Protein AF-A0A948E5C1-F1 (afdb_monomer_lite)

Radius of gyration: 14.94 Å; chains: 1; bounding box: 38×29×40 Å

Structure (mmCIF, N/CA/C/O backbone):
data_AF-A0A948E5C1-F1
#
_entry.id   AF-A0A948E5C1-F1
#
loop_
_atom_site.group_PDB
_atom_site.id
_atom_site.type_symbol
_atom_site.label_atom_id
_atom_site.label_alt_id
_atom_site.label_comp_id
_atom_site.label_asym_id
_atom_site.label_entity_id
_atom_site.label_seq_id
_atom_site.pdbx_PDB_ins_code
_atom_site.Cartn_x
_atom_site.Cartn_y
_atom_site.Cartn_z
_atom_site.occupancy
_atom_site.B_iso_or_equiv
_atom_site.auth_seq_id
_atom_site.auth_comp_id
_atom_site.auth_asym_id
_atom_site.auth_atom_id
_atom_site.pdbx_PDB_model_num
ATOM 1 N N . MET A 1 1 ? -1.421 -1.514 -17.059 1.00 92.81 1 MET A N 1
ATOM 2 C CA . MET A 1 1 ? -1.001 -0.906 -15.779 1.00 92.81 1 MET A CA 1
ATOM 3 C C . MET A 1 1 ? -2.147 -1.042 -14.799 1.00 92.81 1 MET A C 1
ATOM 5 O O . MET A 1 1 ? -3.283 -0.830 -15.203 1.00 92.81 1 MET A O 1
ATOM 9 N N . PHE A 1 2 ? -1.851 -1.397 -13.555 1.00 98.06 2 PHE A N 1
ATOM 10 C CA . PHE A 1 2 ? -2.805 -1.373 -12.455 1.00 98.06 2 PHE A CA 1
ATOM 11 C C . PHE A 1 2 ? -2.458 -0.246 -11.491 1.00 98.06 2 PHE A C 1
ATOM 13 O O . PHE A 1 2 ? -1.285 0.009 -11.217 1.00 98.06 2 PHE A O 1
ATOM 20 N N . VAL A 1 3 ? -3.504 0.396 -10.982 1.00 98.50 3 VAL A N 1
ATOM 21 C CA . VAL A 1 3 ? -3.439 1.356 -9.885 1.00 98.50 3 VAL A CA 1
ATOM 22 C C . VAL A 1 3 ? -4.417 0.856 -8.839 1.00 98.50 3 VAL A C 1
ATOM 24 O O . VAL A 1 3 ? -5.593 0.664 -9.146 1.00 98.50 3 VAL A O 1
ATOM 27 N N . VAL A 1 4 ? -3.917 0.564 -7.645 1.00 98.56 4 VAL A N 1
ATOM 28 C CA . VAL A 1 4 ? -4.719 -0.009 -6.560 1.00 98.56 4 VAL A CA 1
ATOM 29 C C . VAL A 1 4 ? -4.515 0.787 -5.287 1.00 98.56 4 VAL A C 1
ATOM 31 O O . VAL A 1 4 ? -3.403 1.230 -5.000 1.00 98.56 4 VAL A O 1
ATOM 34 N N . GLU A 1 5 ? -5.578 0.935 -4.507 1.00 98.44 5 GLU A N 1
ATOM 35 C CA . GLU A 1 5 ? -5.470 1.517 -3.177 1.00 98.44 5 GLU A CA 1
ATOM 36 C C . GLU A 1 5 ? -4.865 0.501 -2.204 1.00 98.44 5 GLU A C 1
ATOM 38 O O . GLU A 1 5 ? -5.242 -0.675 -2.192 1.00 98.44 5 GLU A O 1
ATOM 43 N N . TYR A 1 6 ? -3.937 0.950 -1.364 1.00 98.62 6 TYR A N 1
ATOM 44 C CA . TYR A 1 6 ? -3.440 0.185 -0.226 1.00 98.62 6 TYR A CA 1
ATOM 45 C C . TYR A 1 6 ? -3.724 0.937 1.070 1.00 98.62 6 TYR A C 1
ATOM 47 O O . TYR A 1 6 ? -3.807 2.164 1.110 1.00 98.62 6 TYR A O 1
ATOM 55 N N . ASN A 1 7 ? -3.859 0.191 2.159 1.00 98.38 7 ASN A N 1
ATOM 56 C CA . ASN A 1 7 ? -3.997 0.780 3.477 1.00 98.38 7 ASN A CA 1
ATOM 57 C C . ASN A 1 7 ? -2.615 0.890 4.128 1.00 98.38 7 ASN A C 1
ATOM 59 O O . ASN A 1 7 ? -2.015 -0.111 4.528 1.00 98.38 7 ASN A O 1
ATOM 63 N N . SER A 1 8 ? -2.097 2.116 4.230 1.00 98.19 8 SER A N 1
ATOM 64 C CA . SER A 1 8 ? -0.762 2.366 4.778 1.00 98.19 8 SER A CA 1
ATOM 65 C C . SER A 1 8 ? -0.621 2.024 6.260 1.00 98.19 8 SER A C 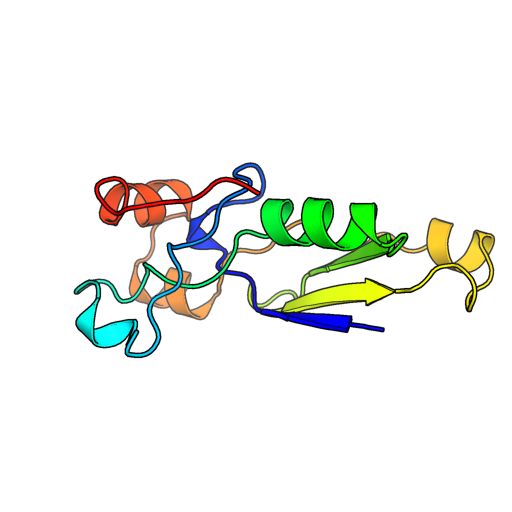1
ATOM 67 O O . SER A 1 8 ? 0.504 1.894 6.733 1.00 98.19 8 SER A O 1
ATOM 69 N N . VAL A 1 9 ? -1.731 1.864 6.994 1.00 98.19 9 VAL A N 1
ATOM 70 C CA . VAL A 1 9 ? -1.725 1.458 8.412 1.00 98.19 9 VAL A CA 1
ATOM 71 C C . VAL A 1 9 ? -0.918 0.177 8.606 1.00 98.19 9 VAL A C 1
ATOM 73 O O . VAL A 1 9 ? -0.116 0.090 9.527 1.00 98.19 9 VAL A O 1
ATOM 76 N N . TYR A 1 10 ? -1.044 -0.773 7.678 1.00 98.12 10 TYR A N 1
ATOM 77 C CA . TYR A 1 10 ? -0.352 -2.067 7.714 1.00 98.12 10 TYR A CA 1
ATOM 78 C C . TYR A 1 10 ? 1.163 -1.976 7.454 1.00 98.12 10 TYR A C 1
ATOM 80 O O . TYR A 1 10 ? 1.877 -2.978 7.476 1.00 98.12 10 TYR A O 1
ATOM 88 N N . GLY A 1 11 ? 1.673 -0.775 7.178 1.00 97.75 11 GLY A N 1
ATOM 89 C CA . GLY A 1 11 ? 3.087 -0.539 6.950 1.00 97.75 11 GLY A CA 1
ATOM 90 C C . GLY A 1 11 ? 3.652 -1.224 5.701 1.00 97.75 11 GLY A C 1
ATOM 91 O O . GLY A 1 11 ? 2.934 -1.856 4.923 1.00 97.75 11 GLY A O 1
ATOM 92 N N . PRO A 1 12 ? 4.973 -1.103 5.493 1.00 97.44 12 PRO A N 1
ATOM 93 C CA . PRO A 1 12 ? 5.638 -1.607 4.293 1.00 97.44 12 PRO A CA 1
ATOM 94 C C . PRO A 1 12 ? 5.950 -3.108 4.321 1.00 97.44 12 PRO A C 1
ATOM 96 O O . PRO A 1 12 ? 6.354 -3.660 3.298 1.00 97.44 12 PRO A O 1
ATOM 99 N N . LYS A 1 13 ? 5.841 -3.761 5.487 1.00 97.25 13 LYS A N 1
ATOM 100 C CA . LYS A 1 13 ? 6.332 -5.135 5.704 1.00 97.25 13 LYS A CA 1
ATOM 101 C C . LYS A 1 13 ? 5.224 -6.176 5.828 1.00 97.25 13 LYS A C 1
ATOM 103 O O . LYS A 1 13 ? 5.429 -7.319 5.422 1.00 97.25 13 LYS A O 1
ATOM 108 N N . GLN A 1 14 ? 4.086 -5.828 6.429 1.00 96.69 14 GLN A N 1
ATOM 109 C CA . GLN A 1 14 ? 3.023 -6.805 6.653 1.00 96.69 14 GLN A CA 1
ATOM 110 C C . GLN A 1 14 ? 2.388 -7.162 5.313 1.00 96.69 14 GLN A C 1
ATOM 112 O O . GLN A 1 14 ? 2.088 -6.283 4.514 1.00 96.69 14 GLN A O 1
ATOM 117 N N . SER A 1 15 ? 2.155 -8.446 5.062 1.00 97.75 15 SER A N 1
ATOM 118 C CA . SER A 1 15 ? 1.475 -8.928 3.857 1.00 97.75 15 SER A CA 1
ATOM 119 C C . SER A 1 15 ? 0.114 -9.483 4.256 1.00 97.75 15 SER A C 1
ATOM 121 O O . SER A 1 15 ? -0.028 -10.672 4.538 1.00 97.75 15 SER A O 1
ATOM 123 N N . VAL A 1 16 ? -0.849 -8.575 4.405 1.00 97.88 16 VAL A N 1
ATOM 124 C CA . VAL A 1 16 ? -2.151 -8.856 5.013 1.00 97.88 16 VAL A CA 1
ATOM 125 C C . VAL A 1 16 ? -3.280 -8.136 4.285 1.00 97.88 16 VAL A C 1
ATOM 127 O O . VAL A 1 16 ? -3.086 -7.094 3.656 1.00 97.88 16 VAL A O 1
ATOM 130 N N . THR A 1 17 ? -4.475 -8.690 4.417 1.00 98.31 17 THR A N 1
ATOM 131 C CA . THR A 1 17 ? -5.756 -8.070 4.085 1.00 98.31 17 THR A CA 1
ATOM 132 C C . THR A 1 17 ? -6.796 -8.455 5.136 1.00 98.31 17 THR A C 1
ATOM 134 O O . THR A 1 17 ? -6.501 -9.220 6.054 1.00 98.31 17 THR A O 1
ATOM 137 N N . ILE A 1 18 ? -7.998 -7.906 5.032 1.00 97.44 18 ILE A N 1
ATOM 138 C CA . ILE A 1 18 ? -9.141 -8.296 5.853 1.00 97.44 18 ILE A CA 1
ATOM 139 C C . ILE A 1 18 ? -9.851 -9.514 5.246 1.00 97.44 18 ILE A C 1
ATOM 141 O O . ILE A 1 18 ? -9.741 -9.780 4.048 1.00 97.44 18 ILE A O 1
ATOM 145 N N . GLU A 1 19 ? -10.598 -10.250 6.065 1.00 95.50 19 GLU A N 1
ATOM 146 C CA . GLU A 1 19 ? -11.486 -11.305 5.569 1.00 95.50 19 GLU A CA 1
ATOM 147 C C . GLU A 1 19 ? -12.568 -10.707 4.654 1.00 95.50 19 GLU A C 1
ATOM 149 O O . GLU A 1 19 ? -13.107 -9.632 4.926 1.00 95.50 19 GLU A O 1
ATOM 154 N N . TYR A 1 20 ? -12.871 -11.386 3.545 1.00 95.31 20 TYR A N 1
ATOM 155 C CA . TYR A 1 20 ? -13.905 -10.923 2.627 1.00 95.31 20 TYR A CA 1
ATOM 156 C C . TYR A 1 20 ? -15.285 -11.041 3.276 1.00 95.31 20 TYR A C 1
ATOM 158 O O . TYR A 1 20 ? -15.731 -12.133 3.622 1.00 95.31 20 TYR A O 1
ATOM 166 N N . GLU A 1 21 ? -15.989 -9.917 3.359 1.00 96.38 21 GLU A N 1
ATOM 167 C CA . GLU A 1 21 ? -17.378 -9.856 3.796 1.00 96.38 21 GLU A CA 1
ATOM 168 C C . GLU A 1 21 ? -18.198 -9.060 2.758 1.00 96.38 21 GLU A C 1
ATOM 1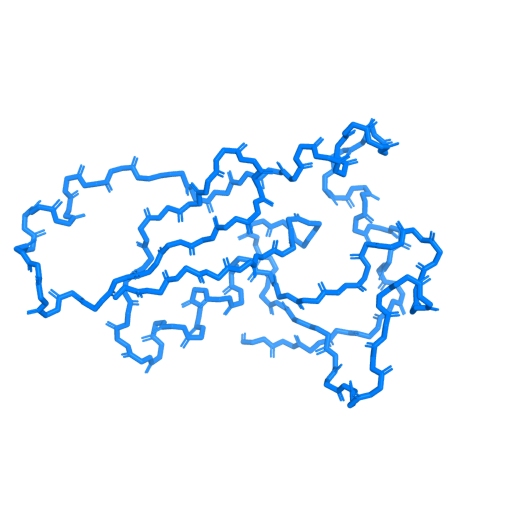70 O O . GLU A 1 21 ? -17.894 -7.891 2.508 1.00 96.38 21 GLU A O 1
ATOM 175 N N . PRO A 1 22 ? -19.254 -9.641 2.150 1.00 97.06 22 PRO A N 1
ATOM 176 C CA . PRO A 1 22 ? -20.037 -8.977 1.098 1.00 97.06 22 PRO A CA 1
ATOM 177 C C . PRO A 1 22 ? -20.694 -7.658 1.523 1.00 97.06 22 PRO A C 1
ATOM 179 O O . PRO A 1 22 ? -20.947 -6.790 0.692 1.00 97.06 22 PRO A O 1
ATOM 182 N N . THR A 1 23 ? -20.996 -7.517 2.813 1.00 97.00 23 THR A N 1
ATOM 183 C CA . THR A 1 23 ? -21.676 -6.357 3.408 1.00 97.00 23 THR A CA 1
ATOM 184 C C . THR A 1 23 ? -20.728 -5.422 4.151 1.00 97.00 23 THR A C 1
ATOM 186 O O . THR A 1 23 ? -21.183 -4.560 4.906 1.00 97.00 23 THR A O 1
ATOM 189 N N . PHE A 1 24 ? -19.418 -5.576 3.945 1.00 97.38 24 PHE A N 1
ATOM 190 C CA . PHE A 1 24 ? -18.404 -4.823 4.667 1.00 97.38 24 PHE A CA 1
ATOM 191 C C . PHE A 1 24 ? -18.551 -3.308 4.477 1.00 97.38 24 PHE A C 1
ATOM 193 O O . PHE A 1 24 ? -18.581 -2.793 3.358 1.00 97.38 24 PHE A O 1
ATOM 200 N N . VAL A 1 25 ? -18.567 -2.571 5.589 1.00 97.38 25 VAL A N 1
ATOM 201 C CA . VAL A 1 25 ? -18.520 -1.105 5.605 1.00 97.38 25 VAL A CA 1
ATOM 202 C C . VAL A 1 25 ? -17.480 -0.672 6.633 1.00 97.38 25 VAL A C 1
ATOM 204 O O . VAL A 1 25 ? -17.723 -0.762 7.834 1.00 97.38 25 VAL A O 1
ATOM 207 N N . PHE A 1 26 ? -16.332 -0.159 6.179 1.00 95.81 26 PHE A N 1
ATOM 208 C CA . PHE A 1 26 ? -15.184 0.135 7.053 1.00 95.81 26 PHE A CA 1
ATOM 209 C C . PHE A 1 26 ? -15.496 1.104 8.208 1.00 95.81 26 PHE A C 1
ATOM 211 O O . PHE A 1 26 ? -14.943 0.970 9.298 1.00 95.81 26 PHE A O 1
ATOM 218 N N . THR A 1 27 ? -16.414 2.054 8.001 1.00 97.00 27 THR A N 1
ATOM 219 C CA . THR A 1 27 ? -16.844 2.997 9.048 1.00 97.00 27 THR A CA 1
ATOM 220 C C . THR A 1 27 ? -17.680 2.341 10.144 1.00 97.00 27 THR A C 1
ATOM 222 O O . THR A 1 27 ? -17.733 2.851 11.257 1.00 97.00 27 THR A O 1
ATOM 225 N N . LYS A 1 28 ? -18.324 1.207 9.846 1.00 97.56 28 LYS A N 1
ATOM 226 C CA . LYS A 1 28 ? -19.058 0.389 10.821 1.00 97.56 28 LYS A CA 1
ATOM 227 C C . LYS A 1 28 ? -18.187 -0.714 11.418 1.00 97.56 28 LYS A C 1
ATOM 229 O O . LYS A 1 28 ? -18.451 -1.142 12.533 1.00 97.56 28 LYS A O 1
ATOM 234 N N . ALA A 1 29 ? -17.172 -1.162 10.680 1.00 96.75 29 ALA A N 1
ATOM 235 C CA . ALA A 1 29 ? -16.320 -2.277 11.071 1.00 96.75 29 ALA A CA 1
ATOM 236 C C . ALA A 1 29 ? -15.413 -1.948 12.266 1.00 96.75 29 ALA A C 1
ATOM 238 O O . ALA A 1 29 ? -15.180 -2.809 13.105 1.00 96.75 29 ALA A O 1
ATOM 239 N N . HIS A 1 30 ? -14.909 -0.712 12.366 1.00 97.62 30 HIS A N 1
ATOM 240 C CA . HIS A 1 30 ? -14.098 -0.290 13.508 1.00 97.62 30 HIS A CA 1
ATOM 241 C C . HIS A 1 30 ? -14.193 1.229 13.741 1.00 97.62 30 HIS A C 1
ATOM 243 O O . HIS A 1 30 ? -14.078 1.979 12.769 1.00 97.62 30 HIS A O 1
ATOM 249 N N . PRO A 1 31 ? -14.310 1.730 14.990 1.00 97.06 31 PRO A N 1
ATOM 250 C CA . PRO A 1 31 ? -14.509 3.160 15.281 1.00 97.06 31 PRO A CA 1
ATOM 251 C C . PRO A 1 31 ? -13.377 4.080 14.797 1.00 97.06 31 PRO A C 1
ATOM 253 O O . PRO A 1 31 ? -13.583 5.273 14.578 1.00 97.06 31 PRO A O 1
ATOM 256 N N . THR A 1 32 ? -12.166 3.555 14.597 1.00 97.31 32 THR A N 1
ATOM 257 C CA . THR A 1 32 ? -11.054 4.345 14.036 1.00 97.31 32 THR A CA 1
ATOM 258 C C . THR A 1 32 ? -11.208 4.588 12.530 1.00 97.31 32 THR A C 1
ATOM 260 O O . THR A 1 32 ? -10.658 5.560 12.004 1.00 97.31 32 THR A O 1
ATOM 263 N N . HIS A 1 33 ? -11.981 3.747 11.838 1.00 97.69 33 HIS A N 1
ATOM 264 C CA . HIS A 1 33 ? -12.051 3.656 10.379 1.00 97.69 33 HIS A CA 1
ATOM 2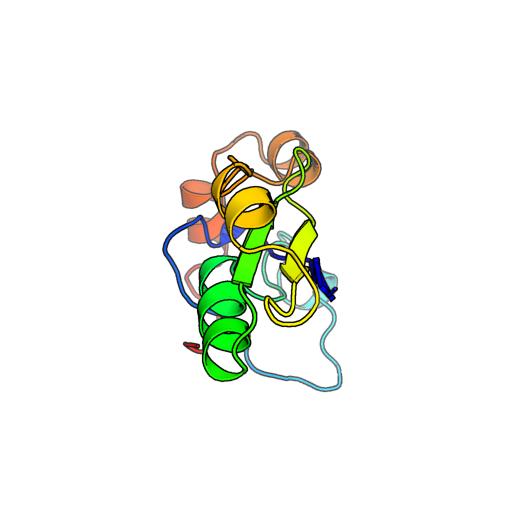65 C C . HIS A 1 33 ? -10.713 3.249 9.724 1.00 97.69 33 HIS A C 1
ATOM 267 O O . HIS A 1 33 ? -10.481 3.564 8.560 1.00 97.69 33 HIS A O 1
ATOM 273 N N . LEU A 1 34 ? -9.813 2.589 10.465 1.00 98.00 34 LEU A N 1
ATOM 274 C CA . LEU A 1 34 ? -8.498 2.151 9.969 1.00 98.00 34 LEU A CA 1
ATOM 275 C C . LEU A 1 34 ? -8.473 0.692 9.491 1.00 98.00 34 LEU A C 1
ATOM 277 O O . LEU A 1 34 ? -7.515 0.277 8.846 1.00 98.00 34 LEU A O 1
ATOM 281 N N . TYR A 1 35 ? -9.501 -0.093 9.812 1.00 98.12 35 TYR A N 1
ATOM 282 C CA . TYR A 1 35 ? -9.581 -1.510 9.465 1.00 98.12 35 TYR A CA 1
ATOM 283 C C . TYR A 1 35 ? -10.278 -1.676 8.112 1.00 98.12 35 TYR A C 1
ATOM 285 O O . TYR A 1 35 ? -11.500 -1.565 8.043 1.00 98.12 35 TYR A O 1
ATOM 293 N N . TYR A 1 36 ? -9.499 -1.854 7.040 1.00 97.94 36 TYR A N 1
ATOM 294 C CA . TYR A 1 36 ? -9.984 -2.126 5.683 1.00 97.94 36 TYR A CA 1
ATOM 295 C C . TYR A 1 36 ? -8.846 -2.472 4.713 1.00 97.94 36 TYR A C 1
ATOM 297 O O . TYR A 1 36 ? -7.707 -2.032 4.876 1.00 97.94 36 TYR A O 1
ATOM 305 N N . GLY A 1 37 ? -9.195 -3.136 3.613 1.00 97.38 37 GLY A N 1
ATOM 306 C CA . GLY A 1 37 ? -8.343 -3.204 2.429 1.00 97.38 37 GLY A CA 1
ATOM 307 C C . GLY A 1 37 ? -7.139 -4.133 2.572 1.00 97.38 37 GLY A C 1
ATOM 308 O O . GLY A 1 37 ? -7.203 -5.177 3.220 1.00 97.38 37 GLY A O 1
ATOM 309 N N . VAL A 1 38 ? -6.055 -3.779 1.884 1.00 98.31 38 VAL A N 1
ATOM 310 C CA . VAL A 1 38 ? -4.885 -4.638 1.657 1.00 98.31 38 VAL A CA 1
ATOM 311 C C . VAL A 1 38 ? -3.609 -3.846 1.941 1.00 98.31 38 VAL A C 1
ATOM 313 O O . VAL A 1 38 ? -3.550 -2.642 1.686 1.00 98.31 38 VAL A O 1
ATOM 316 N N . SER A 1 39 ? -2.579 -4.505 2.467 1.00 98.44 39 SER A N 1
ATOM 317 C CA . SER A 1 39 ? -1.262 -3.896 2.663 1.00 98.44 39 SER A CA 1
ATOM 318 C C . SER A 1 39 ? -0.477 -3.779 1.354 1.00 98.44 39 SER A C 1
ATOM 320 O O . SER A 1 39 ? -0.696 -4.538 0.408 1.00 98.44 39 SER A O 1
ATOM 322 N N . ILE A 1 40 ? 0.507 -2.874 1.296 1.00 98.62 40 ILE A N 1
ATOM 323 C CA . ILE A 1 40 ? 1.340 -2.733 0.091 1.00 98.62 40 ILE A CA 1
ATOM 324 C C . ILE A 1 40 ? 2.099 -4.027 -0.231 1.00 98.62 40 ILE A C 1
ATOM 326 O O . ILE A 1 40 ? 2.152 -4.449 -1.386 1.00 98.62 40 ILE A O 1
ATOM 330 N N . SER A 1 41 ? 2.628 -4.719 0.782 1.00 98.50 41 SER A N 1
ATOM 331 C CA . SER A 1 41 ? 3.315 -6.000 0.588 1.00 98.50 41 SER A CA 1
ATOM 332 C C . SER A 1 41 ? 2.341 -7.100 0.158 1.00 98.50 41 SER A C 1
ATOM 334 O O . SER A 1 41 ? 2.737 -8.013 -0.559 1.00 98.50 41 SER A O 1
ATOM 336 N N . GLY A 1 42 ? 1.070 -7.026 0.571 1.00 98.38 42 GLY A N 1
ATOM 337 C CA . GLY A 1 42 ? -0.003 -7.895 0.089 1.00 98.38 42 GLY A CA 1
ATOM 338 C C . GLY A 1 42 ? -0.229 -7.733 -1.412 1.00 98.38 42 GLY A C 1
ATOM 339 O O . GLY A 1 42 ? -0.178 -8.714 -2.154 1.00 98.38 42 GLY A O 1
ATOM 340 N N . TRP A 1 43 ? -0.362 -6.491 -1.886 1.00 98.56 43 TRP A N 1
ATOM 341 C CA . TRP A 1 43 ? -0.476 -6.227 -3.321 1.00 98.56 43 TRP A CA 1
ATOM 342 C C . TRP A 1 43 ? 0.745 -6.677 -4.112 1.00 98.56 43 TRP A C 1
ATOM 344 O O . TRP A 1 43 ? 0.584 -7.310 -5.153 1.00 98.56 43 TRP A O 1
ATOM 354 N N . ARG A 1 44 ? 1.955 -6.407 -3.611 1.00 98.44 44 ARG A N 1
ATOM 355 C CA . ARG A 1 44 ? 3.198 -6.825 -4.275 1.00 98.44 44 ARG A CA 1
ATOM 356 C C . ARG A 1 44 ? 3.244 -8.330 -4.495 1.00 98.44 44 ARG A C 1
ATOM 358 O O . ARG A 1 44 ? 3.399 -8.749 -5.636 1.00 98.44 44 ARG A O 1
ATOM 365 N N . LYS A 1 45 ? 3.011 -9.128 -3.449 1.00 98.19 45 LYS A N 1
ATOM 366 C CA . LYS A 1 45 ? 2.963 -10.591 -3.582 1.00 98.19 45 LYS A CA 1
ATOM 367 C C . LYS A 1 45 ? 1.846 -11.057 -4.509 1.00 98.19 45 LYS A C 1
ATOM 369 O O . LYS A 1 45 ? 2.045 -11.975 -5.299 1.00 98.19 45 LYS A O 1
ATOM 374 N N . PHE A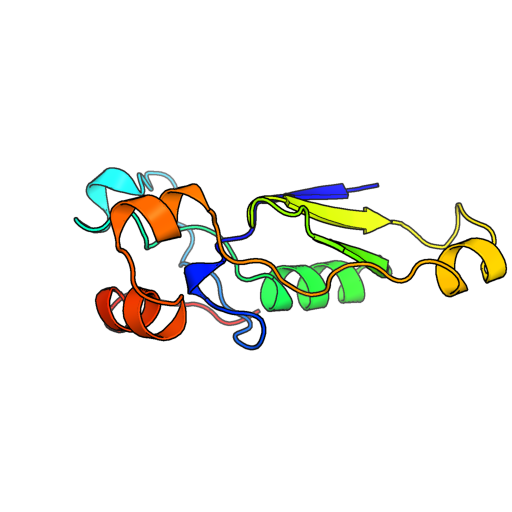 1 46 ? 0.660 -10.450 -4.414 1.00 97.94 46 PHE A N 1
ATOM 375 C CA . PHE A 1 46 ? -0.454 -10.813 -5.283 1.00 97.94 46 PHE A CA 1
ATOM 376 C C . PHE A 1 46 ? -0.078 -10.627 -6.755 1.00 97.94 46 PHE A C 1
ATOM 378 O O . PHE A 1 46 ? -0.189 -11.580 -7.519 1.00 97.94 46 PHE A O 1
ATOM 385 N N . PHE A 1 47 ? 0.396 -9.439 -7.129 1.00 98.38 47 PHE A N 1
ATOM 386 C CA . PHE A 1 47 ? 0.723 -9.079 -8.508 1.00 98.38 47 PHE A CA 1
ATOM 387 C C . PHE A 1 47 ? 1.965 -9.794 -9.049 1.00 98.38 47 PHE A C 1
ATOM 389 O O . PHE A 1 47 ? 1.973 -10.179 -10.219 1.00 98.38 47 PHE A O 1
ATOM 396 N N . GLU A 1 48 ? 2.964 -10.051 -8.203 1.00 97.69 48 GLU A N 1
ATOM 397 C CA . GLU A 1 48 ? 4.154 -10.829 -8.560 1.00 97.69 48 GLU A CA 1
ATOM 398 C C . GLU A 1 48 ? 3.785 -12.236 -9.059 1.00 97.69 48 GLU A C 1
ATOM 400 O O . GLU A 1 48 ? 4.305 -12.677 -10.083 1.00 97.69 48 GLU A O 1
ATOM 405 N N . ARG A 1 49 ? 2.801 -12.904 -8.433 1.00 97.62 49 ARG A N 1
ATOM 406 C CA . ARG A 1 49 ? 2.301 -14.220 -8.891 1.00 97.62 49 ARG A CA 1
ATOM 407 C C . ARG A 1 49 ? 1.711 -14.202 -10.303 1.00 97.62 49 ARG A C 1
ATOM 409 O O . ARG A 1 49 ? 1.628 -15.250 -10.935 1.00 97.62 49 ARG A O 1
ATOM 416 N N . TYR A 1 50 ? 1.306 -13.032 -10.790 1.00 97.75 50 TYR A N 1
ATOM 417 C CA . TYR A 1 50 ? 0.772 -12.837 -12.139 1.00 97.75 50 TYR A CA 1
ATOM 418 C C . TYR A 1 50 ? 1.780 -12.169 -13.086 1.00 97.75 50 TYR A C 1
ATOM 420 O O . TYR A 1 50 ? 1.409 -11.778 -14.190 1.00 97.75 50 TYR A O 1
ATOM 428 N N . GLY A 1 51 ? 3.046 -12.033 -12.677 1.00 98.00 51 GLY A N 1
ATOM 429 C CA . GLY A 1 51 ? 4.112 -11.468 -13.506 1.00 98.00 51 GLY A CA 1
ATOM 430 C C . GLY A 1 51 ? 4.099 -9.942 -13.616 1.00 98.00 51 GLY A C 1
ATOM 431 O O . GLY A 1 51 ? 4.754 -9.397 -14.499 1.00 98.00 51 GLY A O 1
ATOM 432 N N . TYR A 1 52 ? 3.373 -9.238 -12.743 1.00 98.50 52 TYR A N 1
ATOM 433 C CA . TYR A 1 52 ? 3.372 -7.775 -12.711 1.00 98.50 52 TYR A CA 1
ATOM 434 C C . TYR A 1 52 ? 4.498 -7.245 -11.818 1.00 98.50 52 TYR A C 1
ATOM 436 O O . TYR A 1 52 ? 4.742 -7.754 -10.724 1.00 98.50 52 TYR A O 1
ATOM 444 N N . ARG A 1 53 ? 5.152 -6.169 -12.265 1.00 97.88 53 ARG A N 1
ATOM 445 C CA . ARG A 1 53 ? 6.219 -5.469 -11.541 1.00 97.88 53 ARG A CA 1
ATOM 446 C C . ARG A 1 53 ? 5.643 -4.283 -10.769 1.00 97.88 53 ARG A C 1
ATOM 448 O O . ARG A 1 53 ? 4.905 -3.475 -11.334 1.00 97.88 53 ARG A O 1
ATOM 455 N N . PHE A 1 54 ? 5.998 -4.169 -9.491 1.00 98.44 54 PHE A N 1
ATOM 456 C CA . PHE A 1 54 ? 5.749 -2.970 -8.687 1.00 98.44 54 PHE A CA 1
ATOM 457 C C . PHE A 1 54 ? 6.641 -1.815 -9.151 1.00 98.44 54 PHE A C 1
ATOM 459 O O . PHE A 1 54 ? 7.828 -2.027 -9.387 1.00 98.44 54 PHE A O 1
ATOM 466 N N . ILE A 1 55 ? 6.070 -0.614 -9.260 1.00 98.25 55 ILE A N 1
ATOM 467 C CA . ILE A 1 55 ? 6.781 0.586 -9.713 1.00 98.25 55 ILE A CA 1
ATOM 468 C C . ILE A 1 55 ? 6.982 1.601 -8.589 1.00 98.25 55 ILE A C 1
ATOM 470 O O . ILE A 1 55 ? 8.098 2.057 -8.373 1.00 98.25 55 ILE A O 1
ATOM 474 N N . SER A 1 56 ? 5.910 2.008 -7.911 1.00 98.44 56 SER A N 1
ATOM 475 C CA . SER A 1 56 ? 5.954 3.022 -6.852 1.00 98.44 56 SER A CA 1
ATOM 476 C C . SER A 1 56 ? 4.629 3.043 -6.097 1.00 98.44 56 SER A C 1
ATOM 478 O O . SER A 1 56 ? 3.628 2.489 -6.558 1.00 98.44 56 SER A O 1
ATOM 480 N N . VAL A 1 57 ? 4.592 3.759 -4.981 1.00 98.69 57 VAL A N 1
ATOM 481 C CA . VAL A 1 57 ? 3.368 4.340 -4.420 1.00 98.69 57 VAL A CA 1
ATOM 482 C C . VAL A 1 57 ? 3.283 5.839 -4.708 1.00 98.69 57 VAL A C 1
ATOM 484 O O . VAL A 1 57 ? 4.281 6.464 -5.079 1.00 98.69 57 VAL A O 1
ATOM 487 N N . ASP A 1 58 ? 2.096 6.423 -4.548 1.00 98.19 58 ASP A N 1
ATOM 488 C CA . ASP A 1 58 ? 1.945 7.877 -4.516 1.00 98.19 58 ASP A CA 1
ATOM 489 C C . ASP A 1 58 ? 2.457 8.479 -3.195 1.00 98.19 58 ASP A C 1
ATOM 491 O O . ASP A 1 58 ? 2.624 7.809 -2.176 1.00 98.19 58 ASP A O 1
ATOM 495 N N . ARG A 1 59 ? 2.681 9.796 -3.201 1.00 97.81 59 ARG A N 1
ATOM 496 C CA . ARG A 1 59 ? 3.140 10.543 -2.018 1.00 97.81 59 ARG A CA 1
ATOM 497 C C . ARG A 1 59 ? 2.066 10.713 -0.941 1.00 97.81 59 ARG A C 1
ATOM 499 O O . ARG A 1 59 ? 2.372 11.188 0.153 1.00 97.81 59 ARG A O 1
ATOM 506 N N . ASN A 1 60 ? 0.810 10.416 -1.267 1.00 98.06 60 ASN A N 1
ATOM 507 C CA . ASN A 1 60 ? -0.315 10.573 -0.354 1.00 98.06 60 ASN A CA 1
ATOM 508 C C . ASN A 1 60 ? -0.561 9.323 0.484 1.00 98.06 60 ASN A C 1
ATOM 510 O O . ASN A 1 60 ? -1.387 9.403 1.389 1.00 98.06 60 ASN A O 1
ATOM 514 N N . GLY A 1 61 ? 0.129 8.216 0.196 1.00 98.00 61 GLY A N 1
ATOM 515 C CA . GLY A 1 61 ? -0.041 6.941 0.875 1.00 98.00 61 GLY A CA 1
ATOM 516 C C . GLY A 1 61 ? -1.374 6.273 0.559 1.00 98.00 61 GLY A C 1
ATOM 517 O O . GLY A 1 61 ? -2.000 5.710 1.456 1.00 98.00 61 GLY A O 1
ATOM 518 N N . VAL A 1 62 ? -1.845 6.418 -0.684 1.00 98.25 62 VAL A N 1
ATOM 519 C CA . VAL A 1 62 ? -3.136 5.878 -1.135 1.00 98.25 62 VAL A CA 1
ATOM 520 C C . VAL A 1 62 ? -2.924 4.832 -2.217 1.00 98.25 62 VAL A C 1
ATOM 522 O O . VAL A 1 62 ? -3.320 3.686 -2.036 1.00 98.25 62 VAL A O 1
ATOM 525 N N . ASN A 1 63 ? -2.287 5.205 -3.328 1.00 98.62 63 ASN A N 1
ATOM 526 C CA . ASN A 1 63 ? -2.211 4.351 -4.509 1.00 98.62 63 ASN A CA 1
ATOM 527 C C . ASN A 1 63 ? -0.849 3.683 -4.676 1.00 98.62 63 ASN A C 1
ATOM 529 O O . ASN A 1 63 ? 0.191 4.289 -4.425 1.00 98.62 63 ASN A O 1
ATOM 533 N N . ALA A 1 64 ? -0.874 2.456 -5.186 1.00 98.69 64 ALA A N 1
ATOM 534 C CA . ALA A 1 64 ? 0.279 1.694 -5.637 1.00 98.69 64 ALA A CA 1
ATOM 535 C C . ALA A 1 64 ? 0.164 1.377 -7.132 1.00 98.69 64 ALA A C 1
ATOM 537 O O . ALA A 1 64 ? -0.922 1.069 -7.631 1.00 98.69 64 ALA A O 1
ATOM 538 N N . PHE A 1 65 ? 1.292 1.442 -7.837 1.00 98.62 65 PHE A N 1
ATOM 539 C CA . PHE A 1 65 ? 1.369 1.335 -9.291 1.00 98.62 65 PHE A CA 1
ATOM 540 C C . PHE A 1 65 ? 2.104 0.061 -9.699 1.00 98.62 65 PHE A C 1
ATOM 542 O O . PHE A 1 65 ? 3.219 -0.202 -9.242 1.00 98.62 65 PHE A O 1
ATOM 549 N N . PHE A 1 66 ? 1.486 -0.705 -10.597 1.00 98.69 66 PHE A N 1
ATOM 550 C CA . PHE A 1 66 ? 2.029 -1.954 -11.123 1.00 98.69 66 PHE A CA 1
ATOM 551 C C . PHE A 1 66 ? 1.922 -1.993 -12.647 1.00 98.69 66 PHE A C 1
ATOM 553 O O . PHE A 1 66 ? 0.932 -1.545 -13.236 1.00 98.69 66 PHE A O 1
ATOM 560 N N . VAL A 1 67 ? 2.913 -2.580 -13.308 1.00 98.50 67 VAL A N 1
ATOM 561 C CA . VAL A 1 67 ? 2.938 -2.733 -14.769 1.00 98.50 67 VAL A CA 1
ATOM 562 C C . VAL A 1 67 ? 3.183 -4.179 -15.162 1.00 98.50 67 VAL A C 1
ATOM 564 O O . VAL A 1 67 ? 3.791 -4.940 -14.416 1.00 98.50 67 VAL A O 1
ATOM 567 N N . ASP A 1 68 ? 2.698 -4.557 -16.340 1.00 98.38 68 ASP A N 1
ATOM 568 C CA . ASP A 1 68 ? 3.122 -5.799 -16.978 1.00 98.38 68 ASP A CA 1
ATOM 569 C C . ASP A 1 68 ? 4.424 -5.488 -17.734 1.00 98.38 68 ASP A C 1
ATOM 571 O O . ASP A 1 68 ? 4.388 -4.672 -18.662 1.00 98.38 68 ASP A O 1
ATOM 575 N N . PRO A 1 69 ? 5.568 -6.071 -17.331 1.00 97.88 69 PRO A N 1
ATOM 576 C CA . PRO A 1 69 ? 6.872 -5.718 -17.879 1.00 97.88 69 PRO A CA 1
ATOM 577 C C . PRO A 1 69 ? 7.012 -6.048 -19.369 1.00 97.88 69 PRO A C 1
ATOM 579 O O . PRO A 1 69 ? 7.888 -5.497 -20.019 1.00 97.88 69 PRO A O 1
ATOM 582 N N . ARG A 1 70 ? 6.139 -6.888 -19.947 1.00 97.56 70 ARG A N 1
ATOM 583 C CA . ARG A 1 70 ? 6.190 -7.257 -21.374 1.00 97.56 70 ARG A CA 1
ATOM 584 C C . ARG A 1 70 ? 5.866 -6.105 -22.327 1.00 97.56 70 ARG A C 1
ATOM 586 O O . ARG A 1 70 ? 6.112 -6.230 -23.521 1.00 97.56 70 ARG A O 1
ATOM 593 N N . TYR A 1 71 ? 5.292 -5.016 -21.818 1.00 97.69 71 TYR A N 1
ATOM 594 C CA . TYR A 1 71 ? 4.892 -3.852 -22.616 1.00 97.69 71 TYR A CA 1
ATOM 595 C C . TYR A 1 71 ? 5.825 -2.646 -22.451 1.00 97.69 71 TYR A C 1
ATOM 597 O O . TYR A 1 71 ? 5.471 -1.549 -22.875 1.00 97.69 71 TYR A O 1
ATOM 605 N N . PHE A 1 72 ? 6.985 -2.823 -21.817 1.00 97.06 72 PHE A N 1
ATOM 606 C CA . PHE A 1 72 ? 7.943 -1.750 -21.564 1.00 97.06 72 PHE A CA 1
ATOM 607 C C . PHE A 1 72 ? 9.364 -2.228 -21.849 1.00 97.06 72 PHE A C 1
ATOM 609 O O . PHE A 1 72 ? 9.685 -3.398 -21.644 1.00 97.06 72 PHE A O 1
ATOM 616 N N . ASP A 1 73 ? 10.228 -1.304 -22.265 1.00 97.38 73 ASP A N 1
ATOM 617 C CA . ASP A 1 73 ? 11.659 -1.575 -22.339 1.00 97.38 73 ASP A CA 1
ATOM 618 C C . ASP A 1 73 ? 12.207 -1.873 -20.938 1.00 97.38 73 ASP A C 1
ATOM 620 O O . ASP A 1 73 ? 11.931 -1.153 -19.974 1.00 97.38 73 ASP A O 1
ATOM 624 N N . ALA A 1 74 ? 13.004 -2.937 -20.821 1.00 96.00 74 ALA A N 1
ATOM 625 C CA . ALA A 1 74 ? 13.554 -3.359 -19.535 1.00 96.00 74 ALA A CA 1
ATOM 626 C C . ALA A 1 74 ? 14.436 -2.266 -18.908 1.00 96.00 74 ALA A C 1
ATOM 628 O O . ALA A 1 74 ? 14.274 -1.959 -17.730 1.00 96.00 74 ALA A O 1
ATOM 629 N N . SER A 1 75 ? 15.282 -1.613 -19.715 1.00 97.06 75 SER A N 1
ATOM 630 C CA . SER A 1 75 ? 16.137 -0.508 -19.263 1.00 97.06 75 SER A CA 1
ATOM 631 C C . SER A 1 75 ? 15.327 0.669 -18.726 1.00 97.06 75 SER A C 1
ATOM 633 O O . SER A 1 75 ? 15.679 1.228 -17.695 1.00 97.06 75 SER A O 1
ATOM 635 N N . PHE A 1 76 ? 14.200 0.997 -19.367 1.00 96.62 76 PHE A N 1
ATOM 636 C CA . PHE A 1 76 ? 13.306 2.041 -18.876 1.00 96.62 76 PHE A CA 1
ATOM 637 C C . PHE A 1 76 ? 12.752 1.687 -17.494 1.00 96.62 76 PHE A C 1
ATOM 639 O O . PHE A 1 76 ? 12.778 2.519 -16.594 1.00 96.62 76 PHE A O 1
ATOM 646 N N . LEU A 1 77 ? 12.271 0.454 -17.299 1.00 96.69 77 LEU A N 1
ATOM 647 C CA . LEU A 1 77 ? 11.735 0.039 -16.000 1.00 96.69 77 LEU A CA 1
ATOM 648 C C . LEU A 1 7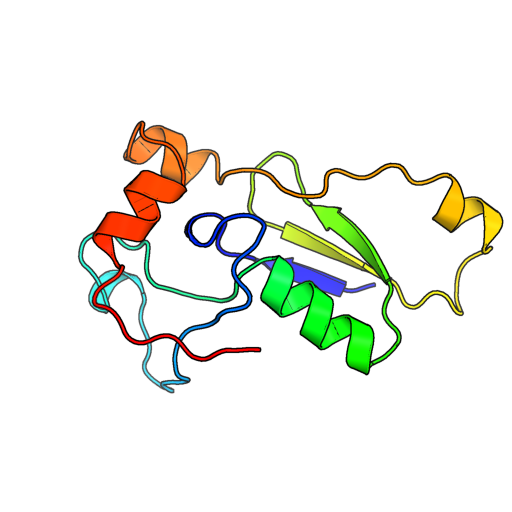7 ? 12.806 -0.032 -14.905 1.00 96.69 77 LEU A C 1
ATOM 650 O O . LEU A 1 77 ? 12.493 0.217 -13.741 1.00 96.69 77 LEU A O 1
ATOM 654 N N . ASP A 1 78 ? 14.040 -0.386 -15.256 1.00 95.94 78 ASP A N 1
ATOM 655 C CA . ASP A 1 78 ? 15.162 -0.489 -14.317 1.00 95.94 78 ASP A CA 1
ATOM 656 C C . ASP A 1 78 ? 15.683 0.873 -13.848 1.00 95.94 78 ASP A C 1
ATOM 658 O O . ASP A 1 78 ? 16.177 0.982 -12.726 1.00 95.94 78 ASP A O 1
ATOM 662 N N . GLU A 1 79 ? 15.501 1.919 -14.653 1.00 97.06 79 GLU A N 1
ATOM 663 C CA . GLU A 1 79 ? 15.815 3.305 -14.290 1.00 97.06 79 GLU A CA 1
ATOM 664 C C . GLU A 1 79 ? 14.748 3.955 -13.388 1.00 97.06 79 GLU A C 1
ATOM 666 O O . GLU A 1 79 ? 14.972 5.033 -12.827 1.00 97.06 79 GLU A O 1
ATOM 671 N N . ILE A 1 80 ? 13.578 3.325 -13.209 1.00 95.94 80 ILE A N 1
ATOM 672 C CA . ILE A 1 80 ? 12.541 3.868 -12.328 1.00 95.94 80 ILE A CA 1
ATOM 673 C C . ILE A 1 80 ? 12.887 3.580 -10.866 1.00 95.94 80 ILE A C 1
ATOM 675 O O . ILE A 1 80 ? 12.752 2.463 -10.368 1.00 95.94 80 ILE A O 1
ATOM 679 N N . HIS A 1 81 ? 13.231 4.643 -10.144 1.00 95.00 81 HIS A N 1
ATOM 680 C CA . HIS A 1 81 ? 13.403 4.633 -8.694 1.00 95.00 81 HIS A CA 1
ATOM 681 C C . HIS A 1 81 ? 12.163 5.218 -8.008 1.00 95.00 81 HIS A C 1
ATOM 683 O O . HIS A 1 81 ? 12.098 6.408 -7.690 1.00 95.00 81 HIS A O 1
ATOM 689 N N . GLY A 1 82 ? 11.147 4.373 -7.835 1.00 95.88 82 GLY A N 1
ATOM 690 C CA . GLY A 1 82 ? 9.900 4.732 -7.166 1.00 95.88 82 GLY A CA 1
ATOM 691 C C . GLY A 1 82 ? 9.994 4.744 -5.641 1.00 95.88 82 GLY A C 1
ATOM 692 O O . GLY A 1 82 ? 10.946 4.261 -5.030 1.00 95.88 82 GLY A O 1
ATOM 693 N N . GLN A 1 83 ? 8.963 5.296 -5.009 1.00 97.81 83 GLN A N 1
ATOM 694 C CA . GLN A 1 83 ? 8.780 5.208 -3.567 1.00 97.81 83 GLN A CA 1
ATOM 695 C C . GLN A 1 83 ? 8.175 3.845 -3.210 1.00 97.81 83 GLN A C 1
ATOM 697 O O . GLN A 1 83 ? 7.129 3.470 -3.732 1.00 97.81 83 GLN A O 1
ATOM 702 N N . GLU A 1 84 ? 8.798 3.121 -2.280 1.00 97.94 84 GLU A N 1
ATOM 703 C CA . GLU A 1 84 ? 8.330 1.789 -1.859 1.00 97.94 84 GLU A CA 1
ATOM 704 C C . GLU A 1 84 ? 7.109 1.848 -0.928 1.00 97.94 84 GLU A C 1
ATOM 706 O O . GLU A 1 84 ? 6.315 0.909 -0.869 1.00 97.94 84 GLU A O 1
ATOM 711 N N . PHE A 1 85 ? 6.977 2.938 -0.168 1.00 98.44 85 PHE A N 1
ATOM 712 C CA . PHE A 1 85 ? 5.915 3.133 0.815 1.00 98.44 85 PHE A CA 1
ATOM 713 C C . PHE A 1 85 ? 5.768 4.604 1.208 1.00 98.44 85 PHE A C 1
ATOM 715 O O . PHE A 1 85 ? 6.757 5.324 1.360 1.00 98.44 85 PHE A O 1
ATOM 722 N N . ALA A 1 86 ? 4.527 5.021 1.437 1.00 98.25 86 ALA A N 1
ATOM 723 C CA . ALA A 1 86 ? 4.154 6.299 2.021 1.00 98.25 86 ALA A CA 1
ATOM 724 C C . ALA A 1 86 ? 3.028 6.081 3.038 1.00 98.25 86 ALA A C 1
ATOM 726 O O . ALA A 1 86 ? 2.132 5.258 2.821 1.00 98.25 86 ALA A O 1
ATOM 727 N N . GLU A 1 87 ? 3.054 6.831 4.136 1.00 97.62 87 GLU A N 1
ATOM 728 C CA . GLU A 1 87 ? 1.920 6.879 5.054 1.00 97.62 87 GLU A CA 1
ATOM 729 C C . GLU A 1 87 ? 0.797 7.740 4.484 1.00 97.62 87 GLU A C 1
ATOM 731 O O . GLU A 1 87 ? 1.037 8.774 3.852 1.00 97.62 87 GLU A O 1
ATOM 736 N N . ASN A 1 88 ? -0.442 7.328 4.739 1.00 98.19 88 ASN A N 1
ATOM 737 C CA . ASN A 1 88 ? -1.608 8.060 4.304 1.00 98.19 88 ASN A CA 1
ATOM 738 C C . ASN A 1 88 ? -1.669 9.417 5.007 1.00 98.19 88 ASN A C 1
ATOM 740 O O . ASN A 1 88 ? -1.873 9.502 6.221 1.00 98.19 88 ASN A O 1
ATOM 744 N N . GLN A 1 89 ? -1.543 10.499 4.240 1.00 97.38 89 GLN A N 1
ATOM 745 C CA . GLN A 1 89 ? -1.467 11.841 4.818 1.00 97.38 89 GLN A CA 1
ATOM 746 C C . GLN A 1 89 ? -2.751 12.255 5.547 1.00 97.38 89 GLN A C 1
ATOM 748 O O . GLN A 1 89 ? -2.690 13.015 6.513 1.00 97.38 89 GLN A O 1
ATOM 753 N N . SER A 1 90 ? -3.918 11.786 5.098 1.00 96.69 90 SER A N 1
ATOM 754 C CA . SER A 1 90 ? -5.198 12.074 5.756 1.00 96.69 90 SER A CA 1
ATOM 755 C C . SER A 1 90 ? -5.278 11.375 7.114 1.00 96.69 90 SER A C 1
ATOM 757 O O . SER A 1 90 ? -5.583 12.009 8.127 1.00 96.69 90 SER A O 1
ATOM 759 N N . GLN A 1 91 ? -4.913 10.090 7.162 1.00 96.62 91 GLN A N 1
ATOM 760 C CA . GLN A 1 91 ? -4.843 9.330 8.409 1.00 96.62 91 GLN A CA 1
ATOM 761 C C . GLN A 1 91 ? -3.811 9.942 9.365 1.00 96.62 91 GLN A C 1
ATOM 763 O O . GLN A 1 91 ? -4.137 10.209 10.519 1.00 96.62 91 GLN A O 1
ATOM 768 N N . TYR A 1 92 ? -2.614 10.281 8.881 1.00 95.38 92 TYR A N 1
ATOM 769 C CA . TYR A 1 92 ? -1.598 10.949 9.696 1.00 95.38 92 TYR A CA 1
ATOM 770 C C . TYR A 1 92 ? -2.100 12.284 10.270 1.00 95.38 92 TYR A C 1
ATOM 772 O O . TYR A 1 92 ? -1.937 12.547 11.459 1.00 95.38 92 T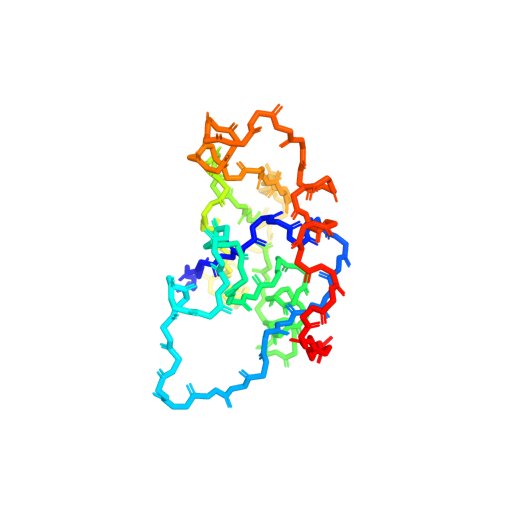YR A O 1
ATOM 780 N N . LYS A 1 93 ? -2.793 13.113 9.477 1.00 96.62 93 LYS A N 1
ATOM 781 C CA . LYS A 1 93 ? -3.397 14.369 9.965 1.00 96.62 93 LYS A CA 1
ATOM 782 C C . LYS A 1 93 ? -4.472 14.134 11.032 1.00 96.62 93 LYS A C 1
ATOM 784 O O . LYS A 1 93 ? -4.569 14.933 11.965 1.00 96.62 93 LYS A O 1
ATOM 789 N N . LYS A 1 94 ? -5.263 13.062 10.901 1.00 97.19 94 LYS A N 1
ATOM 790 C CA . LYS A 1 94 ? -6.324 12.682 11.847 1.00 97.19 94 LYS A CA 1
ATOM 791 C C . LYS A 1 94 ? -5.760 12.145 13.166 1.00 97.19 94 LYS A C 1
ATOM 793 O O . LYS A 1 94 ? -6.207 12.574 14.223 1.00 97.19 94 LYS A O 1
ATOM 798 N N . PHE A 1 95 ? -4.807 11.217 13.106 1.00 97.44 95 PHE A N 1
ATOM 799 C CA . PHE A 1 95 ? -4.329 10.470 14.275 1.00 97.44 95 PHE A CA 1
ATOM 800 C C . PHE A 1 95 ? -3.052 11.041 14.898 1.00 97.44 95 PHE A C 1
ATOM 802 O O . PHE A 1 95 ? -2.842 10.872 16.094 1.00 97.44 95 PHE A O 1
ATOM 809 N N . ARG A 1 96 ? -2.221 11.741 14.114 1.00 97.25 96 ARG A N 1
ATOM 810 C CA . ARG A 1 96 ? -0.944 12.354 14.533 1.00 97.25 96 ARG A CA 1
ATOM 811 C C . ARG A 1 96 ? 0.052 11.377 15.167 1.00 97.25 96 ARG A C 1
ATOM 813 O O . ARG A 1 96 ? 0.867 11.768 15.996 1.00 97.25 96 ARG A O 1
ATOM 820 N N . ILE A 1 97 ? -0.017 10.117 14.756 1.00 97.50 97 ILE A N 1
ATOM 821 C CA . ILE A 1 97 ? 0.870 9.029 15.173 1.00 97.50 97 ILE A CA 1
ATOM 822 C C . ILE A 1 97 ? 1.265 8.210 13.932 1.00 97.50 97 ILE A C 1
ATOM 824 O O . ILE A 1 97 ? 0.477 8.158 12.979 1.00 97.50 97 ILE A O 1
ATOM 828 N N . PRO A 1 98 ? 2.454 7.583 13.917 1.00 97.12 98 PRO A N 1
ATOM 829 C CA . PRO A 1 98 ? 2.909 6.767 12.792 1.00 97.12 98 PRO A CA 1
ATOM 830 C C . PRO A 1 98 ? 2.058 5.504 12.618 1.00 97.12 98 PRO A C 1
ATOM 832 O O . PRO A 1 98 ? 1.347 5.079 13.536 1.00 97.12 98 PRO A O 1
ATOM 835 N N . ASN A 1 99 ? 2.155 4.883 11.445 1.00 96.56 99 ASN A N 1
ATOM 836 C CA . ASN A 1 99 ? 1.369 3.722 11.040 1.00 96.56 99 ASN A CA 1
ATOM 837 C C . ASN A 1 99 ? 1.446 2.566 12.049 1.00 96.56 99 ASN A C 1
ATOM 839 O O . ASN A 1 99 ? 0.432 1.934 12.306 1.00 96.56 99 ASN A O 1
ATOM 843 N N . GLU A 1 100 ? 2.605 2.317 12.664 1.00 97.31 100 GLU A N 1
ATOM 844 C CA . GLU A 1 100 ? 2.780 1.243 13.653 1.00 97.31 100 GLU A CA 1
ATOM 845 C C . GLU A 1 100 ? 1.859 1.435 14.866 1.00 97.31 100 GLU A C 1
ATOM 847 O O . GLU A 1 100 ? 1.212 0.495 15.328 1.00 97.31 100 GLU A O 1
ATOM 852 N N . GLN A 1 101 ? 1.734 2.676 15.343 1.00 98.19 101 GLN A N 1
ATOM 853 C CA . GLN A 1 101 ? 0.832 3.007 16.445 1.00 98.19 101 GLN A CA 1
ATOM 854 C C . GLN A 1 101 ? -0.632 3.012 15.991 1.00 98.19 101 GLN A C 1
ATOM 856 O O . GLN A 1 101 ? -1.506 2.614 16.754 1.00 98.19 101 GLN A O 1
ATOM 861 N N . GLN A 1 102 ? -0.913 3.406 14.744 1.00 98.06 102 GLN A N 1
ATOM 862 C CA . GLN A 1 102 ? -2.255 3.286 14.161 1.00 98.06 102 GLN A CA 1
ATOM 863 C C . GLN A 1 102 ? -2.685 1.819 14.020 1.00 98.06 102 GLN A C 1
ATOM 865 O O . GLN A 1 102 ? -3.835 1.490 14.301 1.00 98.06 102 GLN A O 1
ATOM 870 N N . PHE A 1 103 ? -1.772 0.932 13.621 1.00 98.06 103 PHE A N 1
ATOM 871 C CA . PHE A 1 103 ? -2.029 -0.498 13.487 1.00 98.06 103 PHE A CA 1
ATOM 872 C C . PHE A 1 103 ? -2.324 -1.137 14.840 1.00 98.06 103 PHE A C 1
ATOM 874 O O . PHE A 1 103 ? -3.246 -1.941 14.941 1.00 98.06 103 PHE A O 1
ATOM 881 N N . ALA A 1 104 ? -1.623 -0.719 15.898 1.00 98.25 104 ALA A N 1
ATOM 882 C CA . ALA A 1 104 ? -1.901 -1.172 17.259 1.00 98.25 104 ALA A CA 1
ATOM 883 C C . ALA A 1 104 ? -3.362 -0.921 17.694 1.00 98.25 104 ALA A C 1
ATOM 885 O O . ALA A 1 104 ? -3.889 -1.688 18.494 1.00 98.25 104 ALA A O 1
ATOM 886 N N . LEU A 1 105 ? -4.041 0.092 17.134 1.00 98.19 105 LEU A N 1
ATOM 887 C CA . LEU A 1 105 ? -5.457 0.379 17.411 1.00 98.19 105 LEU A CA 1
ATOM 888 C C . LEU A 1 105 ? -6.440 -0.624 16.793 1.00 98.19 105 LEU A C 1
ATOM 890 O O . LEU A 1 105 ? -7.622 -0.565 17.114 1.00 98.19 105 LEU A O 1
ATOM 894 N N . ILE A 1 106 ? -5.988 -1.455 15.854 1.00 97.88 106 ILE A N 1
ATOM 895 C CA . ILE A 1 106 ? -6.808 -2.443 15.137 1.00 97.88 106 ILE A CA 1
ATOM 896 C C . ILE A 1 106 ? -6.161 -3.834 15.148 1.00 97.88 106 ILE A C 1
ATOM 898 O O . ILE A 1 106 ? -6.546 -4.700 14.367 1.00 97.88 106 ILE A O 1
ATOM 902 N N . ALA A 1 107 ? -5.140 -4.048 15.981 1.00 96.38 107 ALA A N 1
ATOM 903 C CA . ALA A 1 107 ? -4.351 -5.279 15.983 1.00 96.38 107 ALA A CA 1
ATOM 904 C C . ALA A 1 107 ? -5.139 -6.500 16.490 1.00 96.38 107 ALA A C 1
ATOM 906 O O . ALA A 1 107 ? -4.734 -7.633 16.246 1.00 96.38 107 ALA A O 1
ATOM 907 N N . ASP A 1 108 ? -6.257 -6.271 17.181 1.00 96.62 108 ASP A N 1
ATOM 908 C CA . ASP A 1 108 ? -7.204 -7.285 17.647 1.00 96.62 108 ASP A CA 1
ATOM 909 C C . ASP A 1 108 ? -8.212 -7.721 16.566 1.00 96.62 108 ASP A C 1
ATOM 911 O O . ASP A 1 108 ? -8.951 -8.689 16.760 1.00 96.62 108 ASP A O 1
ATOM 915 N N . GLN A 1 109 ? -8.245 -7.027 15.422 1.00 97.12 109 GLN A N 1
ATOM 916 C CA . GLN A 1 109 ? -9.120 -7.360 14.302 1.00 97.12 109 GLN A CA 1
ATOM 917 C C . GLN A 1 109 ? -8.613 -8.581 13.519 1.00 97.12 109 GLN A C 1
ATOM 919 O O . GLN A 1 109 ? -7.472 -9.027 13.655 1.00 97.12 109 GLN A O 1
ATOM 924 N N . ARG A 1 110 ? -9.477 -9.147 12.670 1.00 96.69 110 ARG A N 1
ATOM 925 C CA . ARG A 1 110 ? -9.155 -10.349 11.889 1.00 96.69 110 ARG A CA 1
ATOM 926 C C . ARG A 1 110 ? -8.389 -9.997 10.616 1.00 96.69 110 ARG A C 1
ATOM 928 O O . ARG A 1 110 ? -8.874 -9.256 9.773 1.00 96.69 110 ARG A O 1
ATOM 935 N N . PHE A 1 111 ? -7.219 -10.596 10.429 1.00 97.44 111 PHE A N 1
ATOM 936 C CA . PHE A 1 111 ? -6.419 -10.420 9.217 1.00 97.44 111 PHE A CA 1
ATOM 937 C C . PHE A 1 111 ? -6.144 -11.759 8.539 1.00 97.44 111 PHE A C 1
ATOM 939 O O . PHE A 1 111 ? -5.941 -12.777 9.199 1.00 97.44 111 PHE A O 1
ATOM 946 N N . VAL A 1 112 ? -6.092 -11.736 7.211 1.00 97.38 112 VAL A N 1
ATOM 947 C CA . VAL A 1 112 ? -5.721 -12.859 6.346 1.00 97.38 112 VAL A CA 1
ATOM 948 C C . VAL A 1 112 ? -4.384 -12.536 5.686 1.00 97.38 112 VAL A C 1
ATOM 950 O O . VAL A 1 112 ? -4.168 -11.413 5.229 1.00 97.38 112 VAL A O 1
ATOM 953 N N . SER A 1 113 ? -3.468 -13.501 5.639 1.00 95.56 113 SER A N 1
ATOM 954 C CA . SER A 1 113 ? -2.183 -13.341 4.948 1.00 95.56 113 SER A CA 1
ATOM 955 C C . SER A 1 113 ? -2.326 -13.503 3.434 1.00 95.56 113 SER A C 1
ATOM 957 O O . SER A 1 113 ? -3.128 -14.312 2.970 1.00 95.56 113 SER A O 1
ATOM 959 N N . ILE A 1 114 ? -1.512 -12.760 2.679 1.00 89.19 114 ILE A N 1
ATOM 960 C CA . ILE A 1 114 ? -1.381 -12.884 1.216 1.00 89.19 114 ILE A CA 1
ATOM 961 C C . ILE A 1 114 ? -0.049 -13.543 0.846 1.00 89.19 114 ILE A C 1
ATOM 963 O O . ILE A 1 114 ? 0.979 -13.286 1.532 1.00 89.19 114 ILE A O 1
#

Sequence (114 aa):
MFVVEYNSVYGPKQSVTIEYEPTFVFTKAHPTHLYYGVSISGWRKFFERYGYRFISVDRNGVNAFFVDPRYFDASFLDEIHGQEFAENQSQYKKFRIPNEQQFALIADQRFVSI

Foldseek 3Di:
DDKAWAQCLCPLPAQKAADDDPPDDLVVQAVLSSHHDGHLNVVCVVVVVVQKDWQAADQQQTITDIDNCVVDDPVVSVPRDYHSGHHHPVSCVVPVDDSPVVCVRCVPHDIDGD

pLDDT: mean 97.45, std 1.23, range [89.19, 98.69]

Secondary structure (DSSP, 8-state):
-EEEE--GGGTTT--EEEPP-TT--HHHH-TTS---SB-HHHHHHHHHTTTPEEEEE-TTS-EEEEE-GGGS-HHHHHT----S----HHHHHHH-S-HHHHHHTTTTS-EEE-